Protein AF-A0A958ML92-F1 (afdb_monomer)

Solvent-accessible surface area (backbone atoms only — not comparable to full-atom values): 3034 Å² total; per-residue (Å²): 130,88,82,74,90,68,90,77,85,79,55,76,63,54,53,48,54,50,52,49,39,74,73,40,74,81,63,53,61,58,57,56,11,60,76,73,71,52,54,46,71,64,56,72,78,105

pLDDT: mean 91.32, std 9.65, range [59.47, 98.0]

Mean predicted aligned error: 4.91 Å

Sequence (46 aa):
MKTVNQNIQIDGIDKKILRALMTDARTPILEIARQVGISGAAIHQR

Nearest PDB structures (foldseek):
  2cg4-assembly1_A  TM=9.640E-01  e=2.986E-02  Escherichia coli
  4pcq-assembly1_B  TM=9.026E-01  e=2.790E-02  Mycobacterium tuberculosis H37Rv
  7fby-assembly1_A  TM=8.971E-01  e=6.300E-02  Pyrococcus horikoshii OT3
  2dbb-assembly1_B  TM=8.919E-01  e=7.254E-01  Pyrococcus horikoshii OT3
  7s03-assembly1_A-2  TM=6.682E-01  e=1.019E+00  Homo sapiens

Foldseek 3Di:
DDPDPDPDDQDPLNVLVVVVCVVPVPPDLCNSCVVVVHHSVVSVVD

Radius of gyration: 12.5 Å; Cα contacts (8 Å, |Δi|>4): 26; chains: 1; bounding box: 31×24×27 Å

Structure (mmCIF, N/C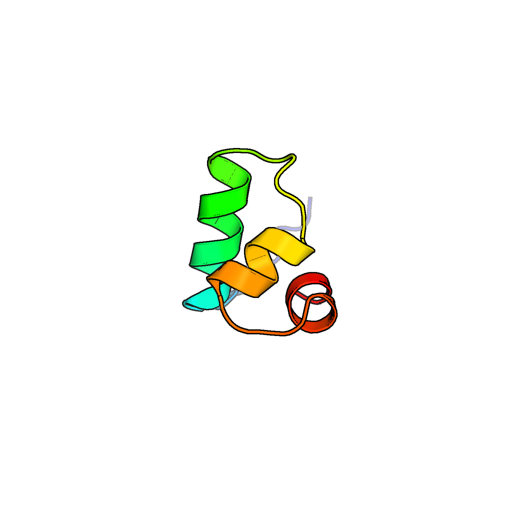A/C/O backbone):
data_AF-A0A958ML92-F1
#
_entry.id   AF-A0A958ML92-F1
#
loop_
_atom_site.group_PDB
_atom_site.id
_atom_site.type_symbol
_atom_site.label_atom_id
_atom_site.label_alt_id
_atom_site.label_comp_id
_atom_site.label_asym_id
_atom_site.label_entity_id
_atom_site.label_seq_id
_atom_site.pdbx_PDB_ins_code
_atom_site.Cartn_x
_atom_site.Cartn_y
_atom_site.Cartn_z
_atom_site.occ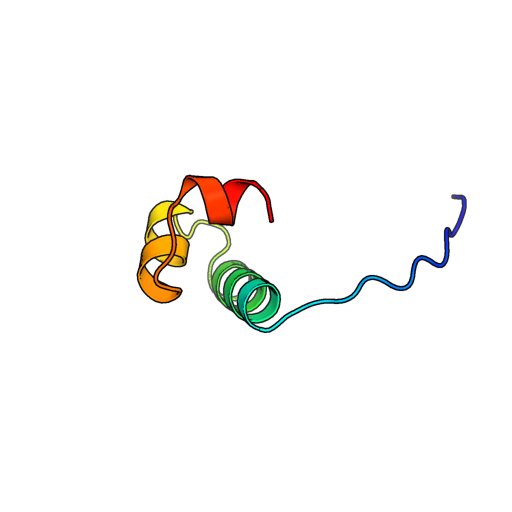upancy
_atom_site.B_iso_or_equiv
_atom_site.auth_seq_id
_atom_site.auth_comp_id
_atom_site.auth_asym_id
_atom_site.auth_atom_id
_atom_site.pdbx_PDB_model_num
ATOM 1 N N . MET A 1 1 ? 21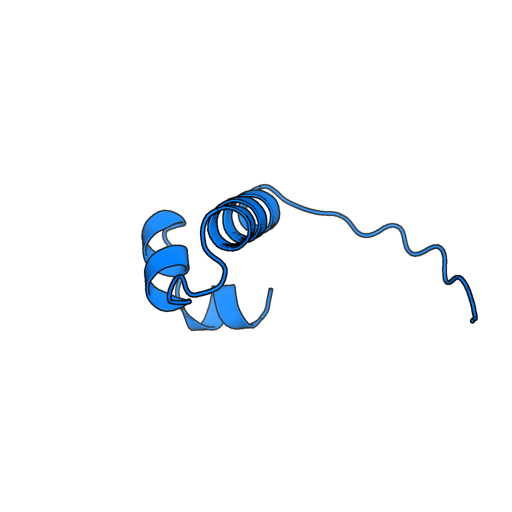.859 -15.623 14.571 1.00 61.53 1 MET A N 1
ATOM 2 C CA . MET A 1 1 ? 20.654 -14.785 14.391 1.00 61.53 1 MET A CA 1
ATOM 3 C C . MET A 1 1 ? 19.636 -15.246 15.425 1.00 61.53 1 MET A C 1
ATOM 5 O O . MET A 1 1 ? 19.377 -16.441 15.468 1.00 61.53 1 MET A O 1
ATOM 9 N N . LYS A 1 2 ? 19.169 -14.386 16.341 1.00 59.47 2 LYS A N 1
ATOM 10 C CA . LYS A 1 2 ? 18.169 -14.804 17.340 1.00 59.47 2 LYS A CA 1
ATOM 11 C C . LYS A 1 2 ? 16.844 -15.039 16.617 1.00 59.47 2 LYS A C 1
ATOM 13 O O . LYS A 1 2 ? 16.255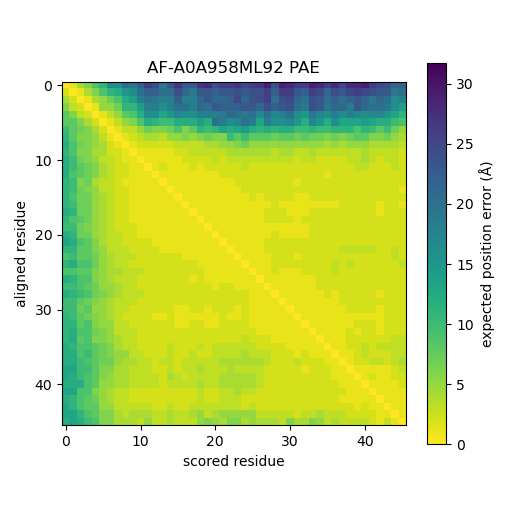 -14.087 16.117 1.00 59.47 2 LYS A O 1
ATOM 18 N N . THR A 1 3 ? 16.394 -16.287 16.550 1.00 64.12 3 THR A N 1
ATOM 19 C CA . THR A 1 3 ? 15.067 -16.626 16.029 1.00 64.12 3 THR A CA 1
ATOM 20 C C . THR A 1 3 ? 14.046 -16.271 17.099 1.00 64.12 3 THR A C 1
ATOM 22 O O . THR A 1 3 ? 13.795 -17.043 18.022 1.00 64.12 3 THR A O 1
ATOM 25 N N . VAL A 1 4 ? 13.515 -15.053 17.036 1.00 75.88 4 VAL A N 1
ATOM 26 C CA . VAL A 1 4 ? 12.389 -14.666 17.882 1.00 75.88 4 VAL A CA 1
ATOM 27 C C . VAL A 1 4 ? 11.144 -15.275 17.242 1.00 75.88 4 VAL A C 1
ATOM 29 O O . VAL A 1 4 ? 10.684 -14.798 16.210 1.00 75.88 4 VAL A O 1
ATOM 32 N N . ASN A 1 5 ? 10.623 -16.356 17.823 1.00 72.88 5 ASN A N 1
ATOM 33 C CA . ASN A 1 5 ? 9.338 -16.927 17.417 1.00 72.88 5 ASN A CA 1
ATOM 34 C C . ASN A 1 5 ? 8.212 -15.993 17.878 1.00 72.88 5 ASN A C 1
ATOM 36 O O . ASN A 1 5 ? 7.619 -16.194 18.936 1.00 72.88 5 ASN A O 1
ATOM 40 N N . GLN A 1 6 ? 7.965 -14.929 17.112 1.00 79.94 6 GLN A N 1
ATOM 41 C CA . GLN A 1 6 ? 6.812 -14.059 17.311 1.00 79.94 6 GLN A CA 1
ATOM 42 C C . GLN A 1 6 ? 5.651 -14.567 16.471 1.00 79.94 6 GLN A C 1
ATOM 44 O O . GLN A 1 6 ? 5.763 -14.725 15.257 1.00 79.94 6 GLN A O 1
ATOM 49 N N . ASN A 1 7 ? 4.525 -14.824 17.131 1.00 80.94 7 ASN A N 1
ATOM 50 C CA . ASN A 1 7 ? 3.290 -15.186 16.458 1.00 80.94 7 ASN A CA 1
ATOM 51 C C . ASN A 1 7 ? 2.662 -13.920 15.851 1.00 80.94 7 ASN A C 1
ATOM 53 O O . ASN A 1 7 ? 1.840 -13.265 16.489 1.00 80.94 7 ASN A O 1
ATOM 57 N N . ILE A 1 8 ? 3.099 -13.547 14.646 1.00 85.00 8 ILE A N 1
ATOM 58 C CA . ILE A 1 8 ? 2.573 -12.390 13.914 1.00 85.00 8 ILE A CA 1
ATOM 59 C C . ILE A 1 8 ? 1.205 -12.759 13.341 1.00 85.00 8 ILE A C 1
ATOM 61 O O . ILE A 1 8 ? 1.071 -13.718 12.581 1.00 85.00 8 ILE A O 1
ATOM 65 N N . GLN A 1 9 ? 0.183 -11.989 13.702 1.00 89.12 9 GLN A N 1
ATOM 66 C CA . GLN A 1 9 ? -1.141 -12.106 13.101 1.00 89.12 9 GLN A CA 1
ATOM 67 C C . GLN A 1 9 ? -1.195 -11.239 11.843 1.00 89.12 9 GLN A C 1
ATOM 69 O O . GLN A 1 9 ? -0.923 -10.046 11.909 1.00 89.12 9 GLN A O 1
ATOM 74 N N . ILE A 1 10 ? -1.539 -11.855 10.710 1.00 93.00 10 ILE A N 1
ATOM 75 C CA . ILE A 1 10 ? -1.682 -11.193 9.407 1.00 93.00 10 ILE A CA 1
ATOM 76 C C . ILE A 1 10 ? -3.167 -11.161 9.049 1.00 93.00 10 ILE A C 1
ATOM 78 O O . ILE A 1 10 ? -3.792 -12.217 8.859 1.00 93.00 10 ILE A O 1
ATOM 82 N N . ASP A 1 11 ? -3.728 -9.963 8.921 1.00 94.31 11 ASP A N 1
ATOM 83 C CA . ASP A 1 11 ? -5.144 -9.773 8.635 1.00 94.31 11 ASP A CA 1
ATOM 84 C C . ASP A 1 11 ? -5.461 -9.767 7.124 1.00 94.31 11 ASP A C 1
ATOM 86 O O . ASP A 1 11 ? -4.647 -10.116 6.261 1.00 94.31 11 ASP A O 1
ATOM 90 N N . GLY A 1 12 ? -6.715 -9.461 6.780 1.00 95.56 12 GLY A N 1
ATOM 91 C CA . GLY A 1 12 ? -7.163 -9.421 5.388 1.00 95.56 12 GLY A CA 1
ATOM 92 C C . GLY A 1 12 ? -6.558 -8.279 4.565 1.00 95.56 12 GLY A C 1
ATOM 93 O O . GLY A 1 12 ? -6.376 -8.447 3.358 1.00 95.56 12 GLY A O 1
ATOM 94 N N . ILE A 1 13 ? -6.250 -7.141 5.190 1.00 95.56 13 ILE A N 1
ATOM 95 C CA . ILE A 1 13 ? -5.633 -5.974 4.547 1.00 95.56 13 ILE A CA 1
ATOM 96 C C . ILE A 1 13 ? -4.171 -6.279 4.250 1.00 95.56 13 ILE A C 1
ATOM 98 O O . ILE A 1 13 ? -3.746 -6.119 3.106 1.00 95.56 13 ILE A O 1
ATOM 102 N N . ASP A 1 14 ? -3.445 -6.819 5.225 1.00 95.50 14 ASP A N 1
ATOM 103 C CA . ASP A 1 14 ? -2.035 -7.187 5.072 1.00 95.50 14 ASP A CA 1
ATOM 104 C C . ASP A 1 14 ? -1.861 -8.166 3.903 1.00 95.50 14 ASP A C 1
ATOM 106 O O . ASP A 1 14 ? -1.018 -7.993 3.024 1.00 95.50 14 ASP A O 1
ATOM 110 N N . LYS A 1 15 ? -2.757 -9.157 3.801 1.00 96.31 15 LYS A N 1
ATOM 111 C CA . LYS A 1 15 ? -2.773 -10.108 2.680 1.00 96.31 15 LYS A CA 1
ATOM 112 C C . LYS A 1 15 ? -3.030 -9.446 1.327 1.00 96.31 15 LYS A C 1
ATOM 114 O O . LYS A 1 15 ? -2.563 -9.964 0.315 1.00 96.31 15 LYS A O 1
ATOM 119 N N . LYS A 1 16 ? -3.808 -8.363 1.264 1.00 96.50 16 LYS A N 1
ATOM 120 C CA . LYS A 1 16 ? -4.038 -7.619 0.014 1.00 96.50 16 LYS A CA 1
ATOM 121 C C . LYS A 1 16 ? -2.810 -6.794 -0.366 1.00 96.50 16 LYS A C 1
ATOM 123 O O . LYS A 1 16 ? -2.420 -6.838 -1.528 1.00 96.50 16 LYS A O 1
ATOM 128 N N . ILE A 1 17 ? -2.178 -6.128 0.603 1.00 96.25 17 ILE A N 1
ATOM 129 C CA . ILE A 1 17 ? -0.924 -5.383 0.404 1.00 96.25 17 ILE A CA 1
ATOM 130 C C . ILE A 1 17 ? 0.158 -6.324 -0.127 1.00 96.25 17 ILE A C 1
ATOM 132 O O . ILE A 1 17 ? 0.729 -6.074 -1.186 1.00 96.25 17 ILE A O 1
ATOM 136 N N . LEU A 1 18 ? 0.372 -7.454 0.556 1.00 96.50 18 LEU A N 1
ATOM 137 C CA . LEU A 1 18 ? 1.354 -8.456 0.149 1.00 96.50 18 LEU A CA 1
ATOM 138 C C . LEU A 1 18 ? 1.076 -8.972 -1.264 1.00 96.50 18 LEU A C 1
ATOM 140 O O . LEU A 1 18 ? 1.990 -9.021 -2.076 1.00 96.50 18 LEU A O 1
ATOM 144 N N . ARG A 1 19 ? -0.178 -9.295 -1.604 1.00 97.31 19 ARG A N 1
ATOM 145 C CA . ARG A 1 19 ? -0.529 -9.740 -2.963 1.00 97.31 19 ARG A CA 1
ATOM 146 C C . ARG A 1 19 ? -0.248 -8.683 -4.030 1.00 97.31 19 ARG A C 1
ATOM 148 O O . ARG A 1 19 ? 0.262 -9.039 -5.090 1.00 97.31 19 ARG A O 1
ATOM 155 N N . ALA A 1 20 ? -0.561 -7.415 -3.764 1.00 97.12 20 ALA A N 1
ATOM 156 C CA . ALA A 1 20 ? -0.277 -6.326 -4.695 1.00 97.12 20 ALA A CA 1
ATOM 157 C C . ALA A 1 20 ? 1.236 -6.188 -4.933 1.00 97.12 20 ALA A C 1
ATOM 159 O O . ALA A 1 20 ? 1.680 -6.209 -6.077 1.00 97.12 20 ALA A O 1
ATOM 160 N N . LEU A 1 21 ? 2.033 -6.163 -3.860 1.00 96.44 21 LEU A N 1
ATOM 161 C CA . LEU A 1 21 ? 3.492 -6.026 -3.940 1.00 96.44 21 LEU A CA 1
ATOM 162 C C . LEU A 1 21 ? 4.191 -7.265 -4.516 1.00 96.44 21 LEU A C 1
ATOM 164 O O . LEU A 1 21 ? 5.193 -7.135 -5.211 1.00 96.44 21 LEU A O 1
ATOM 168 N N . MET A 1 22 ? 3.662 -8.466 -4.266 1.00 97.94 22 MET A N 1
ATOM 169 C CA . MET A 1 22 ? 4.141 -9.697 -4.904 1.00 97.94 22 MET A CA 1
ATOM 170 C C . MET A 1 22 ? 3.853 -9.715 -6.409 1.00 97.94 22 MET A C 1
ATOM 172 O O . MET A 1 22 ? 4.563 -10.390 -7.147 1.00 97.94 22 MET A O 1
ATOM 176 N N . THR A 1 23 ? 2.817 -8.998 -6.856 1.00 97.94 23 THR A N 1
ATOM 177 C CA . THR A 1 23 ? 2.472 -8.872 -8.278 1.00 97.94 23 THR A CA 1
ATOM 178 C C . THR A 1 23 ? 3.340 -7.814 -8.963 1.00 97.94 23 THR A C 1
ATOM 1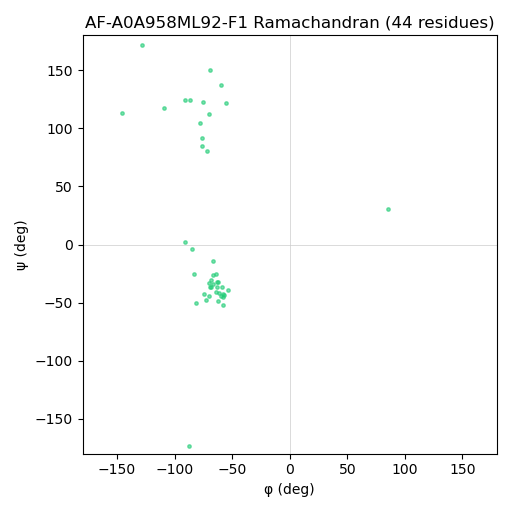80 O O . THR A 1 23 ?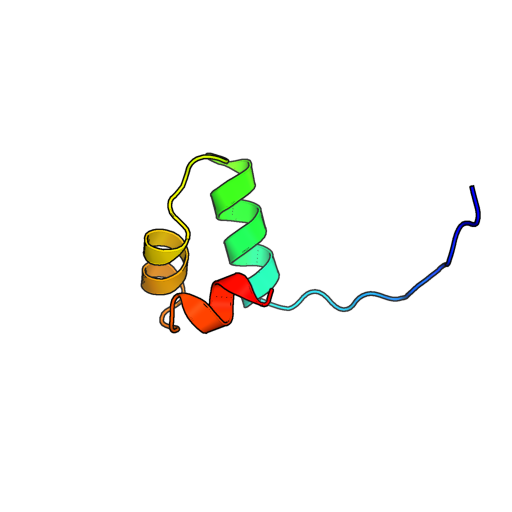 3.953 -8.101 -9.987 1.00 97.94 23 THR A O 1
ATOM 183 N N . ASP A 1 24 ? 3.436 -6.611 -8.388 1.00 98.00 24 ASP A N 1
ATOM 184 C CA . ASP A 1 24 ? 4.410 -5.584 -8.776 1.00 98.00 24 ASP A CA 1
ATOM 185 C C . ASP A 1 24 ? 4.854 -4.798 -7.536 1.00 98.00 24 ASP A C 1
ATOM 187 O O . ASP A 1 24 ? 4.091 -4.027 -6.946 1.00 98.00 24 ASP A O 1
ATOM 191 N N . ALA A 1 25 ? 6.123 -4.953 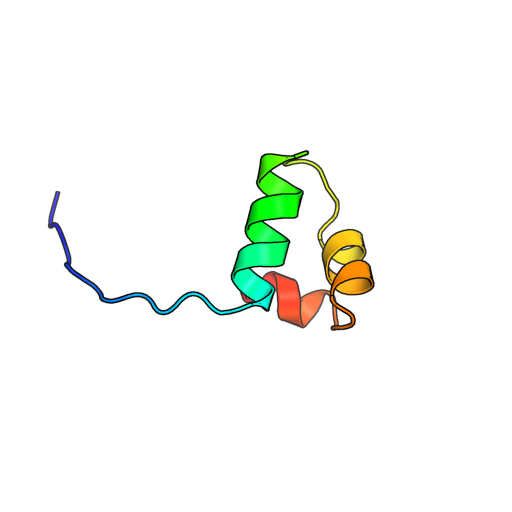-7.161 1.00 97.62 25 ALA A N 1
ATOM 192 C CA . ALA A 1 25 ? 6.702 -4.285 -5.999 1.00 97.62 25 ALA A CA 1
ATOM 193 C C . ALA A 1 25 ? 6.803 -2.757 -6.160 1.00 97.62 25 ALA A C 1
ATOM 195 O O . ALA A 1 25 ? 7.021 -2.053 -5.177 1.00 97.62 25 ALA A O 1
ATOM 196 N N . ARG A 1 26 ? 6.644 -2.226 -7.380 1.00 97.94 26 ARG A N 1
ATOM 197 C CA . ARG A 1 26 ? 6.641 -0.781 -7.661 1.00 97.94 26 ARG A CA 1
ATOM 198 C C . ARG A 1 26 ? 5.241 -0.170 -7.598 1.00 97.94 26 ARG A C 1
ATOM 200 O O . ARG A 1 26 ? 5.107 1.024 -7.866 1.00 97.94 26 ARG A O 1
ATOM 207 N N . THR A 1 27 ? 4.213 -0.957 -7.263 1.00 96.94 27 THR A N 1
ATOM 208 C CA . THR A 1 27 ? 2.841 -0.453 -7.110 1.00 96.94 27 THR A CA 1
ATOM 209 C C . THR A 1 27 ? 2.829 0.694 -6.089 1.00 96.94 27 THR A C 1
ATOM 211 O O . THR A 1 27 ? 3.232 0.485 -4.941 1.00 96.94 27 THR A O 1
ATOM 214 N N . PRO A 1 28 ? 2.371 1.907 -6.452 1.00 96.56 28 PRO A N 1
ATOM 215 C CA . PRO A 1 28 ? 2.334 3.028 -5.523 1.00 96.56 28 PRO A CA 1
ATOM 216 C C . PRO A 1 28 ? 1.459 2.732 -4.299 1.00 96.56 28 PRO A C 1
ATOM 218 O O . PRO A 1 28 ? 0.332 2.255 -4.425 1.00 96.56 28 PRO A O 1
ATOM 221 N N . ILE A 1 29 ? 1.925 3.107 -3.105 1.00 95.06 29 ILE A N 1
ATOM 222 C CA . ILE A 1 29 ? 1.187 2.915 -1.839 1.00 95.06 29 ILE A CA 1
ATOM 223 C C . ILE A 1 29 ? -0.228 3.504 -1.906 1.00 95.06 29 ILE A C 1
ATOM 225 O O . ILE A 1 29 ? -1.183 2.900 -1.419 1.00 95.06 29 ILE A O 1
ATOM 229 N N . LEU A 1 30 ? -0.379 4.670 -2.541 1.00 96.25 30 LEU A N 1
ATOM 230 C CA . LEU A 1 30 ? -1.677 5.325 -2.702 1.00 96.25 30 LEU A CA 1
ATOM 231 C C . LEU A 1 30 ? -2.650 4.491 -3.551 1.00 96.25 30 LEU A C 1
ATOM 233 O O . LEU A 1 30 ? -3.855 4.507 -3.306 1.00 96.25 30 LEU A O 1
ATOM 237 N N . GLU A 1 31 ? -2.137 3.737 -4.522 1.00 97.19 31 GLU A N 1
ATOM 238 C CA . GLU A 1 31 ? -2.949 2.848 -5.346 1.00 97.19 31 GLU A CA 1
ATOM 239 C C . GLU A 1 31 ? -3.451 1.648 -4.536 1.00 97.19 31 GLU A C 1
ATOM 241 O O . GLU A 1 31 ? -4.646 1.345 -4.569 1.00 97.19 31 GLU A O 1
ATOM 246 N N . ILE A 1 32 ? -2.577 1.033 -3.733 1.00 96.88 32 ILE A N 1
ATOM 247 C CA . ILE A 1 32 ? -2.946 -0.050 -2.807 1.00 96.88 32 ILE A CA 1
ATOM 248 C C . ILE A 1 32 ? -3.999 0.447 -1.806 1.00 96.88 32 ILE A C 1
ATOM 250 O O . ILE A 1 32 ? -5.017 -0.210 -1.586 1.00 96.88 32 ILE A O 1
ATOM 254 N N . ALA A 1 33 ? -3.807 1.648 -1.257 1.00 96.94 33 ALA A N 1
ATOM 255 C CA . ALA A 1 33 ? -4.752 2.279 -0.339 1.00 96.94 33 ALA A CA 1
ATOM 256 C C . ALA A 1 33 ? -6.142 2.458 -0.966 1.00 96.94 33 ALA A C 1
ATOM 258 O O . ALA A 1 33 ? -7.151 2.117 -0.343 1.00 96.94 33 ALA A O 1
ATOM 259 N N . ARG A 1 34 ? -6.199 2.888 -2.234 1.00 96.44 34 ARG A N 1
ATOM 260 C CA . ARG A 1 34 ? -7.451 3.018 -2.992 1.00 96.44 34 ARG A CA 1
ATOM 261 C C . ARG A 1 34 ? -8.145 1.672 -3.212 1.00 96.44 34 ARG A C 1
ATOM 263 O O . ARG A 1 34 ? -9.362 1.606 -3.087 1.00 96.44 34 ARG A O 1
ATOM 270 N N . GLN A 1 35 ? -7.399 0.611 -3.524 1.00 94.50 35 GLN A N 1
ATOM 271 C CA . GLN A 1 35 ? -7.963 -0.733 -3.725 1.00 94.50 35 GLN A CA 1
ATOM 272 C C . GLN A 1 35 ? -8.538 -1.332 -2.433 1.00 94.50 35 GLN A C 1
ATOM 274 O O . GLN A 1 35 ? -9.520 -2.073 -2.467 1.00 94.50 35 G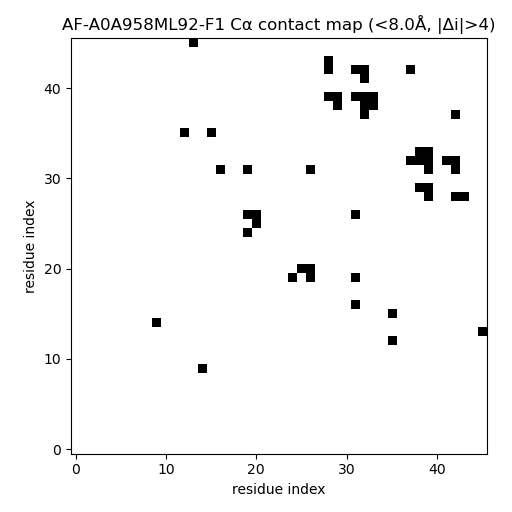LN A O 1
ATOM 279 N N . VAL A 1 36 ? -7.919 -1.031 -1.289 1.00 94.12 36 VAL A N 1
ATOM 280 C CA . VAL A 1 36 ? -8.365 -1.512 0.025 1.00 94.12 36 VAL A CA 1
ATOM 281 C C . VAL A 1 36 ? -9.477 -0.633 0.610 1.00 94.12 36 VAL A C 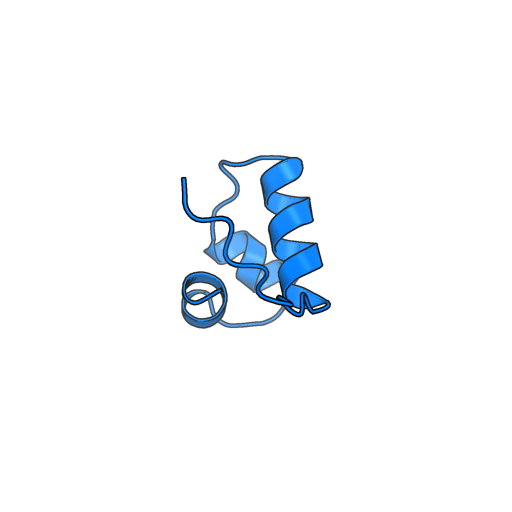1
ATOM 283 O O . VAL A 1 36 ? -10.293 -1.133 1.381 1.00 94.12 36 VAL A O 1
ATOM 286 N N . GLY A 1 37 ? -9.550 0.642 0.217 1.00 94.69 37 GLY A N 1
ATOM 287 C CA . GLY A 1 37 ? -10.544 1.599 0.707 1.00 94.69 37 GLY A CA 1
ATOM 288 C C . GLY A 1 37 ? -10.138 2.294 2.009 1.00 94.69 37 GLY A C 1
ATOM 289 O O . GLY A 1 37 ? -11.004 2.633 2.811 1.00 94.69 37 GLY A O 1
ATOM 290 N N . ILE A 1 38 ? -8.834 2.491 2.241 1.00 94.44 38 ILE A N 1
ATOM 291 C CA . ILE A 1 38 ? -8.305 3.199 3.421 1.00 94.44 38 ILE A CA 1
ATOM 292 C C . ILE A 1 38 ? -7.326 4.307 3.012 1.00 94.44 38 ILE A C 1
ATOM 294 O O . ILE A 1 38 ? -6.960 4.428 1.845 1.00 94.44 38 ILE A O 1
ATOM 298 N N . SER A 1 39 ? -6.901 5.143 3.963 1.00 94.88 39 SER A N 1
ATOM 299 C CA . SER A 1 39 ? -5.955 6.225 3.672 1.00 94.88 39 SER A CA 1
ATOM 300 C C . SER A 1 39 ? -4.555 5.690 3.339 1.00 94.88 39 SER A C 1
ATOM 302 O O . SER A 1 39 ? -4.117 4.666 3.865 1.00 94.88 39 SER A O 1
ATOM 304 N N . GLY A 1 40 ? -3.811 6.418 2.498 1.00 92.62 40 GLY A N 1
ATOM 305 C CA . GLY A 1 40 ? -2.419 6.071 2.177 1.00 92.62 40 GLY A CA 1
ATOM 306 C C . GLY A 1 40 ? -1.519 6.022 3.415 1.00 92.62 40 GLY A C 1
ATOM 307 O O . GLY A 1 40 ? -0.682 5.133 3.531 1.00 92.62 40 GLY A O 1
ATOM 308 N N . ALA A 1 41 ? -1.756 6.914 4.381 1.00 94.88 41 ALA A N 1
ATOM 309 C CA . ALA A 1 41 ? -1.059 6.905 5.665 1.00 94.88 41 ALA A CA 1
ATOM 310 C C . ALA A 1 41 ? -1.333 5.625 6.476 1.00 94.88 41 ALA A C 1
ATOM 312 O O . ALA A 1 41 ? -0.418 5.109 7.109 1.00 94.88 41 ALA A O 1
ATOM 313 N N . ALA A 1 42 ? -2.558 5.084 6.427 1.00 93.12 42 ALA A N 1
ATOM 314 C CA . ALA A 1 42 ? -2.899 3.837 7.110 1.00 93.12 42 ALA A CA 1
ATOM 315 C C . ALA A 1 42 ? -2.212 2.615 6.478 1.00 93.12 42 ALA A C 1
ATOM 317 O O . ALA A 1 42 ? -1.792 1.730 7.213 1.00 93.12 42 ALA A O 1
ATOM 318 N N . ILE A 1 43 ? -2.052 2.579 5.147 1.00 94.69 43 ILE A N 1
ATOM 319 C CA . ILE A 1 43 ? -1.244 1.542 4.478 1.00 94.69 43 ILE A CA 1
ATOM 320 C C . ILE A 1 43 ? 0.243 1.708 4.798 1.00 94.69 43 ILE A C 1
ATOM 322 O O . ILE A 1 43 ? 0.932 0.717 4.965 1.00 94.69 43 ILE A O 1
ATOM 326 N N . HIS A 1 44 ? 0.753 2.937 4.910 1.00 91.56 44 HIS A N 1
ATOM 327 C CA . HIS A 1 44 ? 2.175 3.167 5.182 1.00 91.56 44 HIS A CA 1
ATOM 328 C C . HIS A 1 44 ? 2.639 2.646 6.557 1.00 91.56 44 HIS A C 1
ATOM 330 O O . HIS A 1 44 ? 3.817 2.364 6.733 1.00 91.56 44 HIS A O 1
ATOM 336 N N . GLN A 1 45 ? 1.730 2.532 7.530 1.00 90.31 45 GLN A N 1
ATOM 337 C CA . GLN A 1 45 ? 2.021 2.010 8.875 1.00 90.31 45 GLN A CA 1
ATOM 338 C C . GLN A 1 45 ? 1.966 0.474 8.976 1.00 90.31 45 GLN A C 1
ATOM 340 O O . GLN A 1 45 ? 2.188 -0.065 10.058 1.00 90.31 45 GLN A O 1
ATOM 345 N N . ARG A 1 46 ? 1.600 -0.214 7.893 1.00 89.75 46 ARG A N 1
ATOM 346 C CA . ARG A 1 46 ? 1.393 -1.665 7.826 1.00 89.75 46 ARG A CA 1
ATOM 347 C C . ARG A 1 46 ? 2.608 -2.338 7.203 1.00 89.75 46 ARG A C 1
ATOM 349 O O . ARG A 1 46 ? 3.044 -3.363 7.765 1.00 89.75 46 ARG A O 1
#

Secondary structure (DSSP, 8-state):
-----------HHHHHHHHHHHH-TT--HHHHHHHHTS-HHHHHT-